Protein AF-A0A812JQS7-F1 (afdb_monomer_lite)

Sequence (120 aa):
MAAPQVQVMGKGGGEVVQGKDDSSAFSGCWYCCGGLHCECNRPNGDDAFINFMCQLPVPFPICRCFSKDAQPGKWRSCTDGKGNYEVWQFLDANTIEAQGKNECCGDSCKYKLHRCCGKK

Secondary structure (DSSP, 8-state):
-PPPP-----SS------S--SGGGG-EEEEETTSSEEEEEEE-SSSEEEEEEEETT-SSPEEEEEEE-SSTTEEEEPP-SSS---EEEEEETTEEEEETS-S--STTSTTEEEEGGG--

Structure (mmCIF, N/CA/C/O backbone):
data_AF-A0A812JQS7-F1
#
_entry.id   AF-A0A812JQS7-F1
#
loop_
_atom_site.group_PDB
_atom_site.id
_atom_site.type_symbol
_atom_site.label_atom_id
_atom_site.label_alt_id
_atom_site.label_comp_id
_atom_site.label_asym_id
_atom_site.label_entity_id
_atom_site.label_seq_id
_atom_site.pdbx_PDB_ins_code
_atom_site.Cartn_x
_atom_site.Cartn_y
_atom_site.Cartn_z
_atom_site.occupancy
_atom_site.B_iso_or_equiv
_atom_site.auth_seq_id
_atom_site.auth_comp_id
_atom_site.auth_asym_id
_atom_site.auth_atom_id
_atom_site.pdbx_PDB_model_num
ATOM 1 N N . MET A 1 1 ? -13.372 5.106 30.026 1.00 37.59 1 MET A N 1
ATOM 2 C CA . MET A 1 1 ? -13.772 6.278 29.218 1.00 37.59 1 MET A CA 1
ATOM 3 C C . MET A 1 1 ? -13.915 5.796 27.783 1.00 37.59 1 MET A C 1
ATOM 5 O O . MET A 1 1 ? -12.948 5.263 27.261 1.00 37.59 1 MET A O 1
ATOM 9 N N . ALA A 1 2 ? -15.120 5.835 27.212 1.00 31.45 2 ALA A N 1
ATOM 10 C CA . ALA A 1 2 ? -15.376 5.375 25.845 1.00 31.45 2 ALA A CA 1
ATOM 11 C C . ALA A 1 2 ? -15.011 6.487 24.845 1.00 31.45 2 ALA A C 1
ATOM 13 O O . ALA A 1 2 ? -15.338 7.647 25.091 1.00 31.45 2 ALA A O 1
ATOM 14 N N . ALA A 1 3 ? -14.312 6.147 23.760 1.00 31.92 3 ALA A N 1
ATOM 15 C CA . ALA A 1 3 ? -13.949 7.101 22.712 1.00 31.92 3 ALA A CA 1
ATOM 16 C C . ALA A 1 3 ? -15.193 7.519 21.896 1.00 31.92 3 ALA A C 1
ATOM 18 O O . ALA A 1 3 ? -16.068 6.680 21.661 1.00 31.92 3 ALA A O 1
ATOM 19 N N . PRO A 1 4 ? -15.300 8.790 21.467 1.00 34.88 4 PRO A N 1
ATO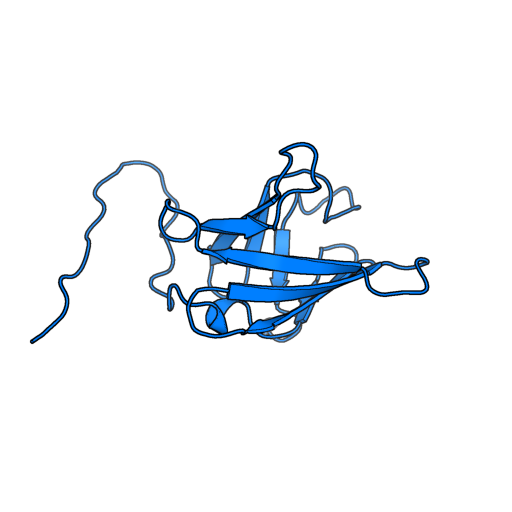M 20 C CA . PRO A 1 4 ? -16.447 9.267 20.702 1.00 34.88 4 PRO A CA 1
ATOM 21 C C . PRO A 1 4 ? -16.482 8.650 19.297 1.00 34.88 4 PRO A C 1
ATOM 23 O O . PRO A 1 4 ? -15.474 8.605 18.594 1.00 34.88 4 PRO A O 1
ATOM 26 N N . GLN A 1 5 ? -17.665 8.190 18.883 1.00 32.41 5 GLN A N 1
ATOM 27 C CA . GLN A 1 5 ? -17.933 7.756 17.514 1.00 32.41 5 GLN A CA 1
ATOM 28 C C . GLN A 1 5 ? -18.096 8.984 16.614 1.00 32.41 5 GLN A C 1
ATOM 30 O O . GLN A 1 5 ? -18.947 9.837 16.864 1.00 32.41 5 GLN A O 1
ATOM 35 N N . VAL A 1 6 ? -17.282 9.078 15.565 1.00 42.62 6 VAL A N 1
ATOM 36 C CA . VAL A 1 6 ? -17.376 10.148 14.567 1.00 42.62 6 VAL A CA 1
ATOM 37 C C . VAL A 1 6 ? -18.385 9.728 13.496 1.00 42.62 6 VAL A C 1
ATOM 39 O O . VAL A 1 6 ? -18.094 8.875 12.662 1.00 42.62 6 VAL A O 1
ATOM 42 N N . GLN A 1 7 ? -19.582 10.320 13.517 1.00 32.56 7 GLN A N 1
ATOM 43 C CA . GLN A 1 7 ? -20.516 10.284 12.389 1.00 32.56 7 GLN A CA 1
ATOM 44 C C . GLN A 1 7 ? -20.147 11.397 11.404 1.00 32.56 7 GLN A C 1
ATOM 46 O O . GLN A 1 7 ? -20.307 12.579 11.705 1.00 32.56 7 GLN A O 1
ATOM 51 N N . VAL A 1 8 ? -19.677 11.027 10.214 1.00 45.25 8 VAL A N 1
ATOM 52 C CA . VAL A 1 8 ? -19.492 11.972 9.107 1.00 45.25 8 VAL A CA 1
ATOM 53 C C . VAL A 1 8 ? -20.795 12.026 8.304 1.00 45.25 8 VAL A C 1
ATOM 55 O O . VAL A 1 8 ? -21.104 11.116 7.541 1.00 45.25 8 VAL A O 1
ATOM 58 N N . MET A 1 9 ? -21.584 13.091 8.482 1.00 36.03 9 MET A N 1
ATOM 59 C CA . MET A 1 9 ? -22.672 13.441 7.562 1.00 36.03 9 MET A CA 1
ATOM 60 C C . MET A 1 9 ? -22.088 14.198 6.363 1.00 36.03 9 MET A C 1
ATOM 62 O O . MET A 1 9 ? -21.714 15.362 6.479 1.00 36.03 9 MET A O 1
ATOM 66 N N . GLY A 1 10 ? -22.040 13.549 5.199 1.00 32.41 10 GLY A N 1
ATOM 67 C CA . GLY A 1 10 ? -21.647 14.171 3.935 1.00 32.41 10 GLY A CA 1
ATOM 68 C C . GLY A 1 10 ? -22.103 13.338 2.738 1.00 32.41 10 GLY A C 1
ATOM 69 O O . GLY A 1 10 ? -21.657 12.215 2.549 1.00 32.41 10 GLY A O 1
ATOM 70 N N . LYS A 1 11 ? -23.030 13.890 1.949 1.00 36.66 11 LYS A N 1
ATOM 71 C CA . LYS A 1 11 ? -23.600 13.329 0.712 1.00 36.66 11 LYS A CA 1
ATOM 72 C C . LYS A 1 11 ? -22.507 12.967 -0.308 1.00 36.66 11 LYS A C 1
ATOM 74 O O . LYS A 1 11 ? -21.884 13.862 -0.869 1.00 36.66 11 LYS A O 1
ATOM 79 N N . GLY A 1 12 ? -22.361 11.681 -0.615 1.00 32.91 12 GLY A N 1
ATOM 80 C CA . GLY A 1 12 ? -21.517 11.177 -1.703 1.00 32.91 12 GLY A CA 1
ATOM 81 C C . GLY A 1 12 ? -21.085 9.746 -1.413 1.00 32.91 12 GLY A C 1
ATOM 82 O O . GLY A 1 12 ? -20.148 9.538 -0.657 1.00 32.91 12 GLY A O 1
ATOM 83 N N . GLY A 1 13 ? -21.832 8.778 -1.950 1.00 33.12 13 GLY A N 1
ATOM 84 C CA . GLY A 1 13 ? -21.738 7.354 -1.631 1.00 33.12 13 GLY A CA 1
ATOM 85 C C . GLY A 1 13 ? -20.341 6.759 -1.794 1.00 33.12 13 GLY A C 1
ATOM 86 O O . GLY A 1 13 ? -19.930 6.399 -2.891 1.00 33.12 13 GLY A O 1
ATOM 87 N N . GLY A 1 14 ? -19.669 6.608 -0.665 1.00 34.34 14 GLY A N 1
ATOM 88 C CA . GLY A 1 14 ? -18.585 5.678 -0.414 1.00 34.34 14 GLY A CA 1
ATOM 89 C C . GLY A 1 14 ? -18.654 5.409 1.076 1.00 34.34 14 GLY A C 1
ATOM 90 O O . GLY A 1 14 ? -18.231 6.239 1.874 1.00 34.34 14 GLY A O 1
ATOM 91 N N . GLU A 1 15 ? -19.328 4.327 1.449 1.00 33.78 15 GLU A N 1
ATOM 92 C CA . GLU A 1 15 ? -19.397 3.861 2.827 1.00 33.78 15 GLU A CA 1
ATOM 93 C C . GLU A 1 15 ? -17.954 3.589 3.261 1.00 33.78 15 GLU A C 1
ATOM 95 O O . GLU A 1 15 ? -17.354 2.606 2.836 1.00 33.78 15 GLU A O 1
ATOM 100 N N . VAL A 1 16 ? -17.350 4.524 4.005 1.00 44.31 16 VAL A N 1
ATOM 101 C CA . VAL A 1 16 ? -16.029 4.323 4.605 1.00 44.31 16 VAL A CA 1
ATOM 102 C C . VAL A 1 16 ? -16.204 3.126 5.514 1.00 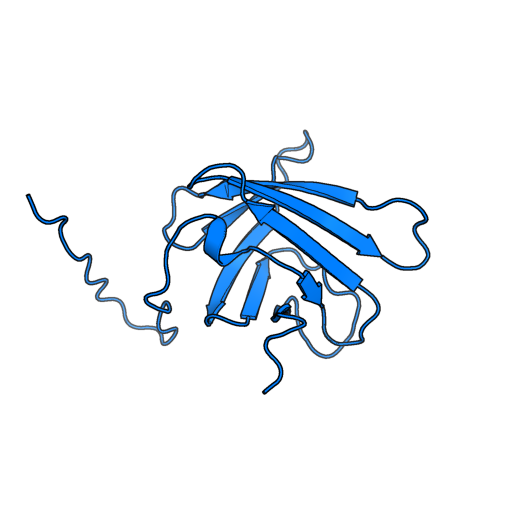44.31 16 VAL A C 1
ATOM 104 O O . VAL A 1 16 ? -16.843 3.232 6.563 1.00 44.31 16 VAL A O 1
ATOM 107 N N . VAL A 1 17 ? -15.730 1.970 5.049 1.00 44.59 17 VAL A N 1
ATOM 108 C CA . VAL A 1 17 ? -15.849 0.721 5.783 1.00 44.59 17 VAL A CA 1
ATOM 109 C C . VAL A 1 17 ? -15.331 0.986 7.181 1.00 44.59 17 VAL A C 1
ATOM 111 O O . VAL A 1 17 ? -14.197 1.425 7.363 1.00 44.59 17 VAL A O 1
ATOM 114 N N . GLN A 1 18 ? -16.207 0.751 8.155 1.00 40.66 18 GLN A N 1
ATOM 115 C CA . GLN A 1 18 ? -15.979 0.859 9.590 1.00 40.66 18 GLN A CA 1
ATOM 116 C C . GLN A 1 18 ? -15.018 -0.261 10.043 1.00 40.66 18 GLN A C 1
ATOM 118 O O . GLN A 1 18 ? -15.314 -1.072 10.914 1.00 40.66 18 GLN A O 1
ATOM 123 N N . GLY A 1 19 ? -13.885 -0.370 9.356 1.00 49.16 19 GLY A N 1
ATOM 124 C CA . GLY A 1 19 ? -12.759 -1.228 9.648 1.00 49.16 19 GLY A CA 1
ATOM 125 C C . GLY A 1 19 ? -11.699 -0.404 10.357 1.00 49.16 19 GLY A C 1
ATOM 126 O O . GLY A 1 19 ? -11.631 0.812 10.205 1.00 49.16 19 GLY A O 1
ATOM 127 N N . LYS A 1 20 ? -10.905 -1.080 11.179 1.00 57.75 20 LYS A N 1
ATOM 128 C CA . LYS A 1 20 ? -9.803 -0.500 11.944 1.00 57.75 20 LYS A CA 1
ATOM 129 C C . LYS A 1 20 ? -8.990 0.481 11.088 1.00 57.75 20 LYS A C 1
ATOM 131 O O . LYS A 1 20 ? -8.374 0.072 10.112 1.00 57.75 20 LYS A O 1
ATOM 136 N N . ASP A 1 21 ? -8.991 1.759 11.454 1.00 70.00 21 ASP A N 1
ATOM 137 C CA . ASP A 1 21 ? -8.173 2.795 10.808 1.00 70.00 21 ASP A CA 1
ATOM 138 C C . ASP A 1 21 ? -6.753 2.777 11.396 1.00 70.00 21 ASP A C 1
ATOM 140 O O . ASP A 1 21 ? -6.256 3.776 11.918 1.00 70.00 21 ASP A O 1
ATOM 144 N N . ASP A 1 22 ? -6.144 1.594 11.395 1.00 81.00 22 ASP A N 1
ATOM 145 C CA . ASP A 1 22 ? -4.780 1.343 11.842 1.00 81.00 22 ASP A CA 1
ATOM 146 C C . ASP A 1 22 ? -4.029 0.537 10.773 1.00 81.00 22 ASP A C 1
ATOM 148 O O . ASP A 1 22 ? -4.615 -0.063 9.864 1.00 81.00 22 ASP A O 1
ATOM 152 N N . SER A 1 23 ? -2.704 0.527 10.862 1.00 81.38 23 SER A N 1
ATOM 153 C CA . SER A 1 23 ? -1.842 -0.058 9.835 1.00 81.38 23 SER A CA 1
ATOM 154 C C . SER A 1 23 ? -2.048 -1.571 9.657 1.00 81.38 23 SER A C 1
ATOM 156 O O . SER A 1 23 ? -1.723 -2.128 8.602 1.00 81.38 23 SER A O 1
ATOM 158 N N . SER A 1 24 ? -2.637 -2.258 10.647 1.00 85.00 24 SER A N 1
ATOM 159 C CA . SER A 1 24 ? -2.945 -3.687 10.558 1.00 85.00 24 SER A CA 1
ATOM 160 C C . SER A 1 24 ? -3.999 -3.977 9.492 1.00 85.00 24 SER A C 1
ATOM 162 O O . SER A 1 24 ? -3.982 -5.059 8.893 1.00 85.00 24 SER A O 1
ATOM 164 N N . ALA A 1 25 ? -4.846 -2.999 9.160 1.00 80.19 25 ALA A N 1
ATOM 165 C CA . ALA A 1 25 ? -5.794 -3.107 8.061 1.00 80.19 25 ALA A CA 1
ATOM 166 C C . ALA A 1 25 ? -5.103 -3.255 6.698 1.00 80.19 25 ALA A C 1
ATOM 168 O O . ALA A 1 25 ? -5.666 -3.883 5.805 1.00 80.19 25 ALA A O 1
ATOM 169 N N . PHE A 1 26 ? -3.869 -2.768 6.537 1.00 82.50 26 PHE A N 1
ATOM 170 C CA . PHE A 1 26 ? -3.089 -2.937 5.307 1.00 82.50 26 PHE A CA 1
ATOM 171 C C . PHE A 1 26 ? -2.308 -4.244 5.279 1.00 82.50 26 PHE A C 1
ATOM 173 O O . PHE A 1 26 ? -1.791 -4.608 4.230 1.00 82.50 26 PHE A O 1
ATOM 180 N N . SER A 1 27 ? -2.217 -4.969 6.396 1.00 86.94 27 SER A N 1
ATOM 181 C CA . SER A 1 27 ? -1.351 -6.142 6.504 1.00 86.94 27 SER A CA 1
ATOM 182 C C . SER A 1 27 ? -1.665 -7.239 5.483 1.00 86.94 27 SER A C 1
ATOM 184 O O . SER A 1 27 ? -2.827 -7.553 5.188 1.00 86.94 27 SER A O 1
ATOM 186 N N . GLY A 1 28 ? -0.594 -7.861 4.991 1.00 87.62 28 GLY A N 1
ATOM 187 C CA . GLY A 1 28 ? -0.645 -9.008 4.092 1.00 87.62 28 GLY A CA 1
ATOM 188 C C . GLY A 1 28 ? -0.326 -8.658 2.643 1.00 87.62 28 GLY A C 1
ATOM 189 O O . GLY A 1 28 ? 0.230 -7.602 2.345 1.00 87.62 28 GLY A O 1
ATOM 190 N N . CYS A 1 29 ? -0.643 -9.594 1.751 1.00 87.06 29 CYS A N 1
ATOM 191 C CA . CYS A 1 29 ? -0.355 -9.473 0.328 1.00 87.06 29 CYS A CA 1
ATOM 192 C C . CYS A 1 29 ? -1.557 -8.906 -0.431 1.00 87.06 29 CYS A C 1
ATOM 194 O O . CYS A 1 29 ? -2.695 -9.358 -0.245 1.00 87.06 29 CYS A O 1
ATOM 196 N N . TRP A 1 30 ? -1.274 -7.976 -1.332 1.00 87.44 30 TRP A N 1
ATOM 197 C CA . TRP A 1 30 ? -2.221 -7.340 -2.232 1.00 87.44 30 TRP A CA 1
ATOM 198 C C . TRP A 1 30 ? -1.736 -7.476 -3.673 1.00 87.44 30 TRP A C 1
ATOM 200 O O . TRP A 1 30 ? -0.542 -7.628 -3.913 1.00 87.44 30 TRP A O 1
ATOM 210 N N . TYR A 1 31 ? -2.649 -7.451 -4.636 1.00 83.44 31 TYR A N 1
ATOM 211 C CA . TYR A 1 31 ? -2.330 -7.575 -6.055 1.00 83.44 31 TYR A CA 1
ATOM 212 C C . TYR A 1 31 ? -3.124 -6.567 -6.889 1.00 83.44 31 TYR A C 1
ATOM 214 O O . TYR A 1 31 ? -4.293 -6.298 -6.603 1.00 83.44 31 TYR A O 1
ATOM 222 N N . CYS A 1 32 ? -2.512 -6.049 -7.954 1.00 78.50 32 CYS A N 1
ATOM 223 C CA . CYS A 1 32 ? -3.229 -5.320 -9.005 1.00 78.50 32 CYS A CA 1
ATOM 224 C C . CYS A 1 32 ? -3.900 -6.311 -9.969 1.00 78.50 32 CYS A C 1
ATOM 226 O O . CYS A 1 32 ? -3.336 -7.366 -10.287 1.00 78.50 32 CYS A O 1
ATOM 228 N N . CYS A 1 33 ? -5.078 -5.978 -10.509 1.00 66.25 33 CYS A N 1
ATOM 229 C CA . CYS A 1 33 ? -5.653 -6.789 -11.588 1.00 66.25 33 CYS A CA 1
ATOM 230 C C . CYS A 1 33 ? -4.684 -6.900 -12.774 1.00 66.25 33 CYS A C 1
ATOM 232 O O . CYS A 1 33 ? -3.991 -5.945 -13.112 1.00 66.25 33 CYS A O 1
ATOM 234 N N . GLY A 1 34 ? -4.656 -8.070 -13.413 1.00 61.56 34 GLY A N 1
ATOM 235 C CA . GLY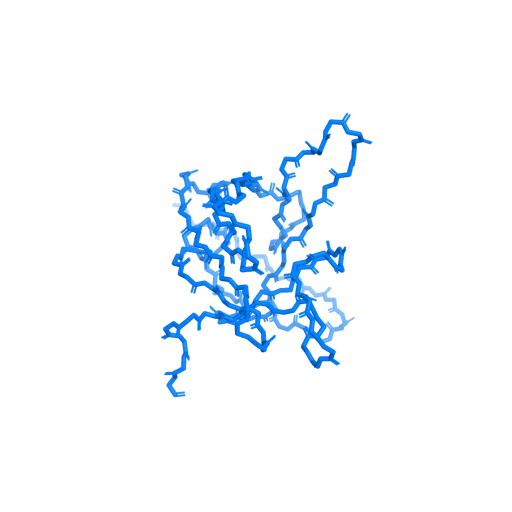 A 1 34 ? -3.658 -8.403 -14.435 1.00 61.56 34 GLY A CA 1
ATOM 236 C C . GLY A 1 34 ? -2.450 -9.167 -13.883 1.00 61.56 34 GLY A C 1
ATOM 237 O O . GLY A 1 34 ? -1.711 -9.751 -14.664 1.00 61.56 34 GLY A O 1
ATOM 238 N N . GLY A 1 35 ? -2.290 -9.252 -12.554 1.00 59.81 35 GLY A N 1
ATOM 239 C CA . GLY A 1 35 ? -1.448 -10.258 -11.890 1.00 59.81 35 GLY A CA 1
ATOM 240 C C . GLY A 1 35 ? 0.067 -10.066 -12.004 1.00 59.81 35 GLY A C 1
ATOM 241 O O . GLY A 1 35 ? 0.808 -10.942 -11.570 1.00 59.81 35 GLY A O 1
ATOM 242 N N . LEU A 1 36 ? 0.537 -8.951 -12.569 1.00 65.31 36 LEU A N 1
ATOM 243 C CA . LEU A 1 36 ? 1.971 -8.685 -12.738 1.00 65.31 36 LEU A CA 1
ATOM 244 C C . LEU A 1 36 ? 2.621 -8.011 -11.523 1.00 65.31 36 LEU A C 1
ATOM 246 O O . LEU A 1 36 ? 3.843 -8.075 -11.389 1.00 65.31 36 LEU A O 1
ATOM 250 N N . HIS A 1 37 ? 1.824 -7.381 -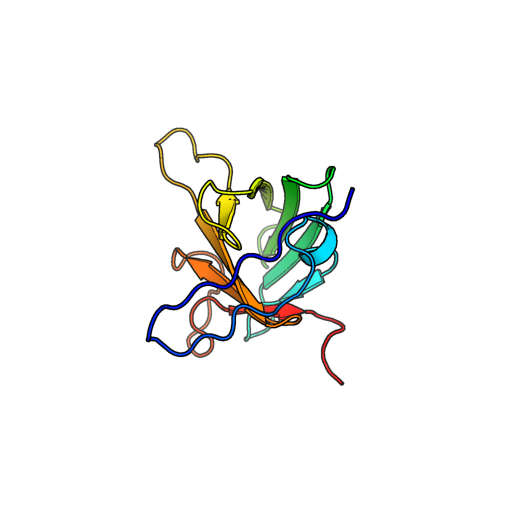10.653 1.00 76.12 37 HIS A N 1
ATOM 251 C CA . HIS A 1 37 ? 2.299 -6.632 -9.488 1.00 76.12 37 HIS A CA 1
ATOM 252 C C . HIS A 1 37 ? 1.673 -7.161 -8.197 1.00 76.12 37 HIS A C 1
ATOM 254 O O . HIS A 1 37 ? 0.449 -7.318 -8.110 1.00 76.12 37 HIS A O 1
ATOM 260 N N . CYS A 1 38 ? 2.524 -7.383 -7.196 1.00 80.56 38 CYS A N 1
ATOM 261 C CA . CYS A 1 38 ? 2.128 -7.776 -5.850 1.00 80.56 38 CYS A CA 1
ATOM 262 C C . CYS A 1 38 ? 2.752 -6.829 -4.823 1.00 80.56 38 CYS A C 1
ATOM 264 O O . CYS A 1 38 ? 3.930 -6.502 -4.910 1.00 80.56 38 CYS A O 1
ATOM 266 N N . GLU A 1 39 ? 1.974 -6.452 -3.821 1.00 86.12 39 GLU A N 1
ATOM 267 C CA . GLU A 1 39 ? 2.343 -5.541 -2.744 1.00 86.12 39 GLU A CA 1
ATOM 268 C C . GLU A 1 39 ? 2.274 -6.317 -1.422 1.00 86.12 39 GLU A C 1
ATOM 270 O O . GLU A 1 39 ? 1.208 -6.784 -1.015 1.00 86.12 39 GLU A O 1
ATOM 275 N N . CYS A 1 40 ? 3.397 -6.484 -0.735 1.00 87.44 40 CYS A N 1
ATOM 276 C CA . CYS A 1 40 ? 3.438 -7.097 0.589 1.00 87.44 40 CYS A CA 1
ATOM 277 C C . CYS A 1 40 ? 3.551 -6.004 1.650 1.00 87.44 40 CYS A C 1
ATOM 279 O O . CYS A 1 40 ? 4.569 -5.324 1.742 1.00 87.44 40 CYS A O 1
ATOM 281 N N . ASN A 1 41 ? 2.526 -5.862 2.485 1.00 89.69 41 ASN A N 1
ATOM 282 C CA . ASN A 1 41 ? 2.461 -4.828 3.511 1.00 89.69 41 ASN A CA 1
ATOM 283 C C . ASN A 1 41 ? 2.711 -5.414 4.899 1.00 89.69 41 ASN A C 1
ATOM 285 O O . ASN A 1 41 ? 2.016 -6.335 5.347 1.00 89.69 41 ASN A O 1
ATOM 289 N N . ARG A 1 42 ? 3.681 -4.835 5.606 1.00 90.25 42 ARG A N 1
ATOM 290 C CA . ARG A 1 42 ? 4.013 -5.154 6.991 1.00 90.25 42 ARG A CA 1
ATOM 291 C C . ARG A 1 42 ? 3.710 -3.950 7.894 1.00 90.25 42 ARG A C 1
ATOM 293 O O . ARG A 1 42 ? 4.378 -2.926 7.755 1.00 90.25 42 ARG A O 1
ATOM 300 N N . PRO A 1 43 ? 2.757 -4.074 8.831 1.00 90.00 43 PRO A N 1
ATOM 301 C CA . PRO A 1 43 ? 2.493 -3.068 9.859 1.00 90.00 43 PRO A CA 1
ATOM 302 C C . PRO A 1 43 ? 3.750 -2.669 10.634 1.00 90.00 43 PRO A C 1
ATOM 304 O O . PRO A 1 43 ? 4.599 -3.519 10.924 1.00 90.00 43 PRO A O 1
ATOM 307 N N . ASN A 1 44 ? 3.838 -1.397 11.009 1.00 87.38 44 ASN A N 1
ATOM 308 C CA . ASN A 1 44 ? 4.871 -0.846 11.877 1.00 87.38 44 ASN A CA 1
ATOM 309 C C . ASN A 1 44 ? 4.237 0.116 12.898 1.00 87.38 44 ASN A C 1
ATOM 311 O O . ASN A 1 44 ? 4.199 1.328 12.690 1.00 87.38 44 ASN A O 1
ATOM 315 N N . GLY A 1 45 ? 3.720 -0.442 13.995 1.00 87.06 45 GLY A N 1
ATOM 316 C CA . GLY A 1 45 ? 2.862 0.297 14.930 1.00 87.06 45 GLY A CA 1
ATOM 317 C C . GLY A 1 45 ? 1.480 0.573 14.336 1.00 87.06 45 GLY A C 1
ATOM 318 O O . GLY A 1 45 ? 1.113 -0.036 13.335 1.00 87.06 45 GLY A O 1
ATOM 319 N N . ASP A 1 46 ? 0.715 1.484 14.930 1.00 87.19 46 ASP A N 1
ATOM 320 C CA . ASP A 1 46 ? -0.672 1.732 14.508 1.00 87.19 46 ASP A CA 1
ATOM 321 C C . ASP A 1 46 ? -0.772 2.702 13.324 1.00 87.19 46 ASP A C 1
ATOM 323 O O . ASP A 1 46 ? -1.686 2.580 12.516 1.00 87.19 46 ASP A O 1
ATOM 327 N N . ASP A 1 47 ? 0.198 3.605 13.167 1.00 89.81 47 ASP A N 1
ATOM 328 C CA . ASP A 1 47 ? 0.110 4.741 12.239 1.00 89.81 47 ASP A CA 1
ATOM 329 C C . ASP A 1 47 ? 1.050 4.640 11.027 1.00 89.81 47 ASP A C 1
ATOM 331 O O . ASP A 1 47 ? 1.155 5.588 10.246 1.00 89.81 47 ASP A O 1
ATOM 335 N N . ALA A 1 48 ? 1.750 3.516 10.844 1.00 89.62 48 ALA A N 1
ATOM 336 C CA . ALA A 1 48 ? 2.636 3.314 9.699 1.00 89.62 48 ALA A CA 1
ATOM 337 C C . ALA A 1 48 ? 2.723 1.849 9.253 1.00 89.62 48 ALA A C 1
ATOM 339 O O . ALA A 1 48 ? 2.567 0.926 10.048 1.00 89.62 48 ALA A O 1
ATOM 340 N N . PHE A 1 49 ? 3.034 1.623 7.977 1.00 91.00 49 PHE A N 1
ATOM 341 C CA . PHE A 1 49 ? 3.390 0.306 7.449 1.00 91.00 49 PHE A CA 1
ATOM 342 C C . PHE A 1 49 ? 4.499 0.407 6.403 1.00 91.00 49 PHE A C 1
ATOM 344 O O . PHE A 1 49 ? 4.694 1.435 5.754 1.00 91.00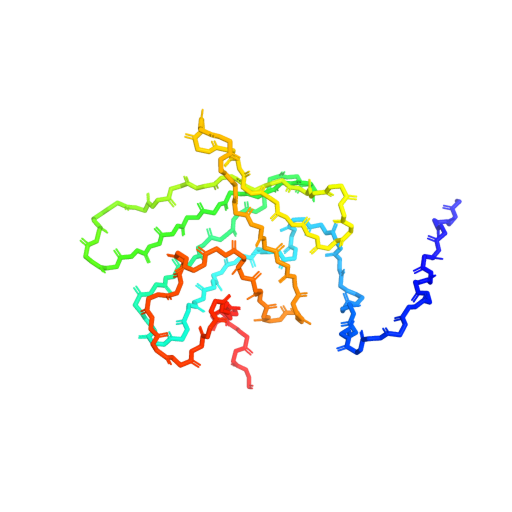 49 PHE A O 1
ATOM 351 N N . ILE A 1 50 ? 5.233 -0.689 6.246 1.00 90.31 50 ILE A N 1
ATOM 352 C CA . ILE A 1 50 ? 6.217 -0.870 5.184 1.00 90.31 50 ILE A CA 1
ATOM 353 C C . ILE A 1 50 ? 5.553 -1.669 4.073 1.00 90.31 50 ILE A C 1
ATOM 355 O O . ILE A 1 50 ? 4.950 -2.711 4.317 1.00 90.31 50 ILE A O 1
ATOM 359 N N . ASN A 1 51 ? 5.689 -1.176 2.858 1.00 88.81 51 ASN A N 1
ATOM 360 C CA . ASN A 1 51 ? 5.206 -1.772 1.637 1.00 88.81 51 ASN A CA 1
ATOM 361 C C . ASN A 1 51 ? 6.389 -2.306 0.818 1.00 88.81 51 ASN A C 1
ATOM 363 O O . ASN A 1 51 ? 7.382 -1.607 0.616 1.00 88.81 51 ASN A O 1
ATOM 367 N N . PHE A 1 52 ? 6.273 -3.543 0.352 1.00 87.12 52 PHE A N 1
ATOM 368 C CA . PHE A 1 52 ? 7.225 -4.179 -0.547 1.00 87.12 52 PHE A CA 1
ATOM 369 C C . PHE A 1 52 ? 6.525 -4.492 -1.866 1.00 87.12 52 PHE A C 1
ATOM 371 O O . PHE A 1 52 ? 5.748 -5.446 -1.941 1.00 87.12 52 PHE A O 1
ATOM 378 N N . MET A 1 53 ? 6.818 -3.704 -2.896 1.00 82.25 53 MET A N 1
ATOM 379 C CA . MET A 1 53 ? 6.273 -3.895 -4.234 1.00 82.25 53 MET A CA 1
ATOM 380 C C . MET A 1 53 ? 7.171 -4.835 -5.040 1.00 82.25 53 MET A C 1
ATOM 382 O O . MET A 1 53 ? 8.337 -4.538 -5.307 1.00 82.25 53 MET A O 1
ATOM 386 N N . CYS A 1 54 ? 6.609 -5.963 -5.455 1.00 76.31 54 CYS A N 1
ATOM 387 C CA . CYS A 1 54 ? 7.210 -6.908 -6.383 1.00 76.31 54 CYS A CA 1
ATOM 388 C C . CYS A 1 54 ? 6.633 -6.665 -7.781 1.00 76.31 54 CYS A C 1
ATOM 390 O O . CYS A 1 54 ? 5.451 -6.918 -8.021 1.00 76.31 54 CYS A O 1
ATOM 392 N N . GLN A 1 55 ? 7.480 -6.216 -8.707 1.00 73.25 55 GLN A N 1
ATOM 393 C CA . GLN A 1 55 ? 7.129 -5.978 -10.105 1.00 73.25 55 GLN A CA 1
ATOM 394 C C . GLN A 1 55 ? 8.015 -6.845 -10.996 1.00 73.25 55 GLN A C 1
ATOM 396 O O . GLN A 1 55 ? 9.227 -6.686 -10.985 1.00 73.25 55 GLN A O 1
ATOM 401 N N . LEU A 1 56 ? 7.445 -7.736 -11.808 1.00 65.44 56 LEU A N 1
ATOM 402 C CA . LEU A 1 56 ? 8.217 -8.402 -12.864 1.00 65.44 56 LEU A CA 1
ATOM 403 C C . LEU A 1 56 ? 8.469 -7.400 -14.009 1.00 65.44 56 LEU A C 1
ATOM 405 O O . LEU A 1 56 ? 7.519 -6.734 -14.418 1.00 65.44 56 LEU A O 1
ATOM 409 N N . PRO A 1 57 ? 9.695 -7.266 -14.560 1.00 66.94 57 PRO A N 1
ATOM 410 C CA . PRO A 1 57 ? 10.916 -8.055 -14.340 1.00 66.94 57 PRO A CA 1
ATOM 411 C C . PRO A 1 57 ? 11.924 -7.431 -13.346 1.00 66.94 57 PRO A C 1
ATOM 413 O O . PRO A 1 57 ? 13.107 -7.763 -13.393 1.00 66.94 57 PRO A O 1
ATOM 416 N N . VAL A 1 58 ? 11.511 -6.497 -12.486 1.00 71.56 58 VAL A N 1
ATOM 417 C CA . VAL A 1 58 ? 12.404 -5.829 -11.528 1.00 71.56 58 VAL A CA 1
ATOM 418 C C . VAL A 1 58 ? 12.925 -6.860 -10.509 1.00 71.56 58 VAL A C 1
ATOM 420 O O . VAL A 1 58 ? 12.134 -7.456 -9.778 1.00 71.56 58 VAL A O 1
ATOM 423 N N . PRO A 1 59 ? 14.249 -7.097 -10.435 1.00 67.06 59 PRO A N 1
ATOM 424 C CA . PRO A 1 59 ? 14.817 -8.189 -9.638 1.00 67.06 59 PRO A CA 1
ATOM 425 C C . PRO A 1 59 ? 14.823 -7.919 -8.127 1.00 67.06 59 PRO A C 1
ATOM 427 O O . PRO A 1 59 ? 15.092 -8.830 -7.347 1.00 67.06 59 PRO A O 1
ATOM 430 N N . PHE A 1 60 ? 14.539 -6.684 -7.708 1.00 71.44 60 PHE A N 1
ATOM 431 C CA . PHE A 1 60 ? 14.506 -6.284 -6.305 1.00 71.44 60 PHE A CA 1
ATOM 432 C C . PHE A 1 60 ? 13.157 -5.655 -5.958 1.00 71.44 60 PHE A C 1
ATOM 434 O O . PHE A 1 60 ? 12.645 -4.857 -6.747 1.00 71.44 60 PHE A O 1
ATOM 441 N N . PRO A 1 61 ? 12.591 -5.974 -4.782 1.00 74.69 61 PRO A N 1
ATOM 442 C CA . PRO A 1 61 ? 11.370 -5.334 -4.334 1.00 74.69 61 PRO A CA 1
ATOM 443 C C . PRO A 1 61 ? 11.626 -3.849 -4.078 1.00 74.69 61 PRO A C 1
ATOM 445 O O . PRO A 1 61 ? 12.644 -3.464 -3.496 1.00 74.69 61 PRO A O 1
ATOM 448 N N . ILE A 1 62 ? 10.683 -3.015 -4.494 1.00 80.38 62 ILE A N 1
ATOM 449 C CA . ILE A 1 62 ? 10.694 -1.593 -4.169 1.00 80.38 62 ILE A CA 1
ATOM 450 C C . ILE A 1 62 ? 10.099 -1.444 -2.769 1.00 80.38 62 ILE A C 1
ATOM 452 O O . ILE A 1 62 ? 8.952 -1.814 -2.527 1.00 80.38 62 ILE A O 1
ATOM 456 N N . CYS A 1 63 ? 10.899 -0.926 -1.840 1.00 84.19 63 CYS A N 1
ATOM 457 C CA . CYS A 1 63 ? 10.472 -0.670 -0.468 1.00 84.19 63 CYS A CA 1
ATOM 458 C C . CYS A 1 63 ? 9.907 0.745 -0.351 1.00 84.19 63 CYS A C 1
ATOM 460 O O . CYS A 1 63 ? 10.589 1.718 -0.676 1.00 84.19 63 CYS A O 1
ATOM 462 N N . ARG A 1 64 ? 8.691 0.866 0.178 1.00 84.88 64 ARG A N 1
ATOM 463 C CA . ARG A 1 64 ? 8.037 2.141 0.482 1.00 84.88 64 ARG A CA 1
ATOM 464 C C . ARG A 1 64 ? 7.545 2.140 1.918 1.00 84.88 64 ARG A C 1
ATOM 466 O O . ARG A 1 64 ? 7.183 1.103 2.460 1.00 84.88 64 ARG A O 1
ATOM 473 N N . CYS A 1 65 ? 7.516 3.310 2.534 1.00 87.50 65 CYS A N 1
ATOM 474 C CA . CYS A 1 65 ? 6.931 3.491 3.856 1.00 87.50 65 CYS A CA 1
ATOM 475 C C . CYS A 1 65 ? 5.692 4.357 3.709 1.00 87.50 65 CYS A C 1
ATOM 477 O O . CYS A 1 65 ? 5.756 5.397 3.054 1.00 87.50 65 CYS A O 1
ATOM 479 N N . PHE A 1 66 ? 4.601 3.937 4.335 1.00 90.31 66 PHE A N 1
ATOM 480 C CA . PHE A 1 66 ? 3.364 4.693 4.409 1.00 90.31 66 PHE A CA 1
ATOM 481 C C . PHE A 1 66 ? 3.089 5.080 5.854 1.00 90.31 66 PHE A C 1
ATOM 483 O O . PHE A 1 66 ? 3.321 4.292 6.771 1.00 90.31 66 PHE A O 1
ATOM 490 N N . SER A 1 67 ? 2.578 6.288 6.047 1.00 90.38 67 SER A N 1
ATOM 491 C CA . SER A 1 67 ? 2.089 6.784 7.327 1.00 90.38 67 SER A CA 1
ATOM 492 C C . SER A 1 67 ? 0.655 7.262 7.182 1.00 90.38 67 SER A C 1
ATOM 494 O O . SER A 1 67 ? 0.253 7.722 6.110 1.00 90.38 67 SER A O 1
ATOM 496 N N . LYS A 1 68 ? -0.099 7.205 8.271 1.00 88.12 68 LYS A N 1
ATOM 497 C CA . LYS A 1 68 ? -1.441 7.768 8.345 1.00 88.12 68 LYS A CA 1
ATOM 498 C C . LYS A 1 68 ? -1.430 9.238 7.915 1.00 88.12 68 LYS A C 1
ATOM 500 O O . LYS A 1 68 ? -0.536 9.999 8.294 1.00 88.12 68 LYS A O 1
ATOM 505 N N . ASP A 1 69 ? -2.375 9.620 7.065 1.00 84.19 69 ASP A N 1
ATOM 506 C CA . ASP A 1 69 ? -2.541 11.006 6.641 1.00 84.19 69 ASP A CA 1
ATOM 507 C C . ASP A 1 69 ? -3.405 11.783 7.650 1.00 84.19 69 ASP A C 1
ATOM 509 O O . ASP A 1 69 ? -4.088 11.208 8.497 1.00 84.19 69 ASP A O 1
ATOM 513 N N . ALA A 1 70 ? -3.393 13.114 7.559 1.00 79.12 70 ALA A N 1
ATOM 514 C CA . ALA A 1 70 ? -4.252 13.965 8.385 1.00 79.12 70 ALA A CA 1
ATOM 515 C C . ALA A 1 70 ? -5.748 13.758 8.079 1.00 79.12 70 ALA A C 1
ATOM 517 O O . ALA A 1 70 ? -6.603 14.036 8.920 1.00 79.12 70 ALA A O 1
ATOM 518 N N . GLN A 1 71 ? -6.069 13.287 6.870 1.00 79.56 71 GLN A N 1
ATOM 519 C CA . GLN A 1 71 ? -7.422 12.903 6.484 1.00 79.56 71 GLN A CA 1
ATOM 520 C C . GLN A 1 71 ? -7.700 11.453 6.920 1.00 79.56 71 GLN A C 1
ATOM 522 O O . GLN A 1 71 ? -6.951 10.558 6.524 1.00 79.56 71 GLN A O 1
ATOM 527 N N . PRO A 1 72 ? -8.780 11.196 7.683 1.00 78.00 72 PRO A N 1
ATOM 528 C CA . PRO A 1 72 ? -9.138 9.845 8.111 1.00 78.00 72 PRO A CA 1
ATOM 529 C C . PRO A 1 72 ? -9.251 8.862 6.939 1.00 78.00 72 PRO A C 1
ATOM 531 O O . PRO A 1 72 ? -9.807 9.206 5.893 1.00 78.00 72 PRO A O 1
ATOM 534 N N . GLY A 1 73 ? -8.736 7.642 7.117 1.00 77.06 73 GLY A N 1
ATOM 535 C CA . GLY A 1 73 ? -8.791 6.581 6.105 1.00 77.06 73 GLY A CA 1
ATOM 536 C C . GLY A 1 73 ? -7.837 6.746 4.914 1.00 77.06 73 GLY A C 1
ATOM 537 O O . GLY A 1 73 ? -7.873 5.921 3.998 1.00 77.06 73 GLY A O 1
ATOM 538 N N . LYS A 1 74 ? -6.978 7.776 4.914 1.00 85.25 74 LYS A N 1
ATOM 539 C CA . LYS A 1 74 ? -5.941 7.993 3.896 1.00 85.25 74 LYS A CA 1
ATOM 540 C C . LYS A 1 74 ? -4.550 7.745 4.460 1.00 85.25 74 LYS A C 1
ATOM 542 O O . LYS A 1 74 ? -4.257 8.059 5.611 1.00 85.25 74 LYS A O 1
ATOM 547 N N . TRP A 1 75 ? -3.690 7.184 3.621 1.00 88.00 75 TRP A N 1
ATOM 548 C CA . TRP A 1 75 ? -2.345 6.753 3.981 1.00 88.00 75 TRP A CA 1
ATOM 549 C C . TRP A 1 75 ? -1.371 7.254 2.937 1.00 88.00 75 TRP A C 1
ATOM 551 O O . TRP A 1 75 ? -1.554 6.998 1.756 1.00 88.00 75 TRP A O 1
ATOM 561 N N . ARG A 1 76 ? -0.343 7.981 3.357 1.00 88.56 76 ARG A N 1
ATOM 562 C CA . ARG A 1 76 ? 0.594 8.657 2.458 1.00 88.56 76 ARG A CA 1
ATOM 563 C C . ARG A 1 76 ? 1.953 7.987 2.475 1.00 88.56 76 ARG A C 1
ATOM 565 O O . ARG A 1 76 ? 2.469 7.689 3.551 1.00 88.56 76 ARG A O 1
ATOM 572 N N . SER A 1 77 ? 2.560 7.801 1.310 1.00 87.62 77 SER A N 1
ATOM 573 C CA . SER A 1 77 ? 3.950 7.369 1.238 1.00 87.62 77 SER A CA 1
ATOM 574 C C . SER A 1 77 ? 4.885 8.458 1.780 1.00 87.62 77 SER A C 1
ATOM 576 O O . SER A 1 77 ? 4.557 9.652 1.791 1.00 87.62 77 SER A O 1
ATOM 578 N N . CYS A 1 78 ? 6.096 8.076 2.184 1.00 76.44 78 CYS A N 1
ATOM 579 C CA . CYS A 1 78 ? 7.190 9.035 2.301 1.00 76.44 78 CYS A CA 1
ATOM 580 C C . CYS A 1 78 ? 7.381 9.765 0.963 1.00 76.44 78 CYS A C 1
ATOM 582 O O . CYS A 1 78 ? 7.140 9.194 -0.106 1.00 76.44 78 CYS A O 1
ATOM 584 N N . THR A 1 79 ? 7.787 11.034 1.027 1.00 65.88 79 THR A N 1
ATOM 585 C CA . THR A 1 79 ? 8.001 11.821 -0.187 1.00 65.88 79 THR A CA 1
ATOM 586 C C . THR A 1 79 ? 9.214 11.288 -0.942 1.00 65.88 79 THR A C 1
ATOM 588 O O . THR A 1 79 ? 10.198 10.861 -0.339 1.00 65.88 79 THR A O 1
ATOM 591 N N . ASP A 1 80 ? 9.185 11.365 -2.267 1.00 67.56 80 ASP A N 1
ATOM 592 C CA . ASP A 1 80 ? 10.311 11.017 -3.146 1.00 67.56 80 ASP A CA 1
ATOM 593 C C . ASP A 1 80 ? 11.494 12.013 -3.070 1.00 67.56 80 ASP A C 1
ATOM 595 O O . ASP A 1 80 ? 12.322 12.088 -3.978 1.00 67.56 80 ASP A O 1
ATOM 599 N N . GLY A 1 81 ? 11.550 12.849 -2.026 1.00 58.56 81 GLY A N 1
ATOM 600 C CA . GLY A 1 81 ? 12.483 13.971 -1.904 1.00 58.56 81 GLY A CA 1
ATOM 601 C C . GLY A 1 81 ? 12.173 15.167 -2.817 1.00 58.56 81 GLY A C 1
ATOM 602 O O . GLY A 1 81 ? 12.755 16.230 -2.623 1.00 58.56 81 GLY A O 1
ATOM 603 N N . LYS A 1 82 ? 11.234 15.044 -3.768 1.00 67.06 82 LYS A N 1
ATOM 604 C CA . LYS A 1 82 ? 10.759 16.123 -4.659 1.00 67.06 82 LYS A CA 1
ATOM 605 C C . LYS A 1 82 ? 9.378 16.650 -4.266 1.00 67.06 82 LYS A C 1
ATOM 607 O O . LYS A 1 82 ? 8.823 17.506 -4.949 1.00 67.06 82 LYS A O 1
ATOM 612 N N . GLY A 1 83 ? 8.834 16.149 -3.159 1.00 67.25 83 GLY A N 1
ATOM 613 C CA . GLY A 1 83 ? 7.516 16.518 -2.652 1.00 67.25 83 GLY A CA 1
ATOM 614 C C . GLY A 1 83 ? 6.371 15.707 -3.257 1.00 67.25 83 GLY A C 1
ATOM 615 O O . GLY A 1 83 ? 5.227 15.945 -2.876 1.00 67.25 83 GLY A O 1
ATOM 616 N N . ASN A 1 84 ? 6.651 14.735 -4.134 1.00 72.00 84 ASN A N 1
ATOM 617 C CA . ASN A 1 84 ? 5.620 13.813 -4.593 1.00 72.00 84 ASN A CA 1
ATOM 618 C C . ASN A 1 84 ? 5.426 12.724 -3.541 1.00 72.00 84 ASN A C 1
ATOM 620 O O . ASN A 1 84 ? 6.392 12.193 -2.989 1.00 72.00 84 ASN A O 1
ATOM 624 N N . TYR A 1 85 ? 4.171 12.398 -3.275 1.00 77.25 85 TYR A N 1
ATOM 625 C CA . TYR A 1 85 ? 3.770 11.303 -2.409 1.00 77.25 85 TYR A CA 1
ATOM 626 C C . TYR A 1 85 ? 2.586 10.587 -3.042 1.00 77.25 85 TYR A C 1
ATOM 628 O O . TYR A 1 85 ? 1.812 11.166 -3.807 1.00 77.25 85 TYR A O 1
ATOM 636 N N . GLU A 1 86 ? 2.466 9.317 -2.712 1.00 81.31 86 GLU A N 1
ATOM 637 C CA . GLU A 1 86 ? 1.336 8.487 -3.072 1.00 81.31 86 GLU A CA 1
ATOM 638 C C . GLU A 1 86 ? 0.338 8.460 -1.922 1.00 81.31 86 GLU A C 1
ATOM 640 O O . GLU A 1 86 ? 0.741 8.519 -0.761 1.00 81.31 86 GLU A O 1
ATOM 645 N N . VAL A 1 87 ? -0.955 8.385 -2.236 1.00 86.19 87 VAL A N 1
ATOM 646 C CA . VAL A 1 87 ? -2.008 8.239 -1.227 1.00 86.19 87 VAL A CA 1
ATOM 647 C C . VAL A 1 87 ? -2.778 6.966 -1.492 1.00 86.19 87 VAL A C 1
ATOM 649 O O . VAL A 1 87 ? -3.280 6.760 -2.588 1.00 86.19 87 VAL A O 1
ATOM 652 N N . TRP A 1 88 ? -2.915 6.131 -0.480 1.00 87.25 88 TRP A N 1
ATOM 653 C CA . TRP A 1 88 ? -3.763 4.957 -0.499 1.00 87.25 88 TRP A CA 1
ATOM 654 C C . TRP A 1 88 ? -5.000 5.197 0.357 1.00 87.25 88 TRP A C 1
ATOM 656 O O . TRP A 1 88 ? -4.914 5.765 1.448 1.00 87.25 88 TRP A O 1
ATOM 666 N N . GLN A 1 89 ? -6.149 4.748 -0.136 1.00 85.81 89 GLN A N 1
ATOM 667 C CA . GLN A 1 89 ? -7.414 4.803 0.590 1.00 85.81 89 GLN A CA 1
ATOM 668 C C . GLN A 1 89 ? -8.144 3.466 0.504 1.00 85.81 89 GLN A C 1
ATOM 670 O O . GLN A 1 89 ? -8.174 2.837 -0.555 1.00 85.81 89 GLN A O 1
ATOM 675 N N . PHE A 1 90 ? -8.752 3.023 1.604 1.00 82.62 90 PHE A N 1
ATOM 676 C CA . PHE A 1 90 ? -9.650 1.871 1.547 1.00 82.62 90 PHE A CA 1
ATOM 677 C C . PHE A 1 90 ? -10.932 2.242 0.810 1.00 82.62 90 PHE A C 1
ATOM 679 O O . PHE A 1 90 ? -11.584 3.231 1.142 1.00 82.62 90 PHE A O 1
ATOM 686 N N . LEU A 1 91 ? -11.313 1.411 -0.157 1.00 80.31 91 LEU A N 1
ATOM 687 C CA . LEU A 1 91 ? -12.678 1.392 -0.679 1.00 80.31 91 LEU A CA 1
ATOM 688 C C . LEU A 1 91 ? -13.529 0.404 0.117 1.00 80.31 91 LEU A C 1
ATOM 690 O O . LEU A 1 91 ? -14.677 0.688 0.439 1.00 80.31 91 LEU A O 1
ATOM 694 N N . ASP A 1 92 ? -12.941 -0.746 0.450 1.00 82.38 92 ASP A N 1
ATOM 695 C CA . ASP A 1 92 ? -13.533 -1.759 1.313 1.00 82.38 92 ASP A CA 1
ATOM 696 C C . ASP A 1 92 ? -12.447 -2.604 2.008 1.00 82.38 92 ASP A C 1
ATOM 698 O O . ASP A 1 92 ? -11.253 -2.393 1.801 1.00 82.38 92 ASP A O 1
ATOM 702 N N . ALA A 1 93 ? -12.839 -3.579 2.838 1.00 81.12 93 ALA A N 1
ATOM 703 C CA . ALA A 1 93 ? -11.904 -4.421 3.601 1.00 81.12 93 ALA A CA 1
ATOM 704 C C . ALA A 1 93 ? -10.905 -5.227 2.736 1.00 81.12 93 ALA A C 1
ATOM 706 O O . ALA A 1 93 ? -9.869 -5.683 3.235 1.00 81.12 93 ALA A O 1
ATOM 707 N N . ASN A 1 94 ? -11.220 -5.425 1.455 1.00 84.56 94 ASN A N 1
ATOM 708 C CA . ASN A 1 94 ? -10.449 -6.198 0.490 1.00 84.56 94 ASN A CA 1
ATOM 709 C C . ASN A 1 94 ? -9.920 -5.361 -0.682 1.00 84.56 94 ASN A C 1
ATOM 711 O O . ASN A 1 94 ? -9.209 -5.928 -1.517 1.00 84.56 94 ASN A O 1
ATOM 715 N N . THR A 1 95 ? -10.222 -4.061 -0.742 1.00 84.94 95 THR A N 1
ATOM 716 C CA . THR A 1 95 ? -9.868 -3.191 -1.869 1.00 84.94 95 THR A CA 1
ATOM 717 C C . THR A 1 95 ? -9.273 -1.868 -1.393 1.00 84.94 95 THR A C 1
ATOM 719 O O . THR A 1 95 ? -9.920 -1.097 -0.681 1.00 84.94 95 THR A O 1
ATOM 722 N N . ILE A 1 96 ? -8.061 -1.575 -1.858 1.00 85.75 96 ILE A N 1
ATOM 723 C CA . ILE A 1 96 ? -7.389 -0.280 -1.702 1.00 85.75 96 ILE A CA 1
ATOM 724 C C . ILE A 1 96 ? -7.375 0.416 -3.060 1.00 85.75 96 ILE A C 1
ATOM 726 O O . ILE A 1 96 ? -7.174 -0.226 -4.090 1.00 85.75 96 ILE A O 1
ATOM 730 N N . GLU A 1 97 ? -7.568 1.727 -3.068 1.00 84.19 97 GLU A N 1
ATOM 731 C CA . GLU A 1 97 ? -7.328 2.577 -4.226 1.00 84.19 97 GLU A CA 1
ATOM 732 C C . GLU A 1 97 ? -6.066 3.418 -4.007 1.00 84.19 97 GLU A C 1
ATOM 734 O O . GLU A 1 97 ? -5.964 4.159 -3.027 1.00 84.19 97 GLU A O 1
ATOM 739 N N . ALA A 1 98 ? -5.112 3.289 -4.927 1.00 78.81 98 ALA A N 1
ATOM 740 C CA . ALA A 1 98 ? -3.865 4.037 -4.958 1.00 78.81 98 ALA A CA 1
ATOM 741 C C . ALA A 1 98 ? -4.016 5.296 -5.831 1.00 78.81 98 ALA A C 1
ATOM 743 O O . ALA A 1 98 ? -4.291 5.245 -7.032 1.00 78.81 98 ALA A O 1
ATOM 744 N N . GLN A 1 99 ? -3.837 6.469 -5.240 1.00 71.38 99 GLN A N 1
ATOM 745 C CA . GLN A 1 99 ? -3.833 7.747 -5.935 1.00 71.38 99 GLN A CA 1
ATOM 746 C C . GLN A 1 99 ? -2.459 7.956 -6.582 1.00 71.38 99 GLN A C 1
ATOM 748 O O . GLN A 1 99 ? -1.497 8.286 -5.894 1.00 71.38 99 GLN A O 1
ATOM 753 N N . GLY A 1 100 ? -2.358 7.820 -7.910 1.00 59.12 100 GLY A N 1
ATOM 754 C CA . GLY A 1 100 ? -1.106 8.185 -8.591 1.00 59.12 100 GLY A CA 1
ATOM 755 C C . GLY A 1 100 ? -0.783 7.555 -9.941 1.00 59.12 100 GLY A C 1
ATOM 756 O O . GLY A 1 100 ? 0.282 7.837 -10.470 1.00 59.12 100 GLY A O 1
ATOM 757 N N . LYS A 1 101 ? -1.650 6.732 -10.539 1.00 53.22 101 LYS A N 1
ATOM 758 C CA . LYS A 1 101 ? -1.396 6.044 -11.827 1.00 53.22 101 LYS A CA 1
ATOM 759 C C . LYS A 1 101 ? -0.184 5.102 -11.894 1.00 53.22 101 LYS A C 1
ATOM 761 O O . LYS A 1 101 ? 0.001 4.480 -12.936 1.00 53.22 101 LYS A O 1
ATOM 766 N N . ASN A 1 102 ? 0.596 4.969 -10.824 1.00 54.34 102 ASN A N 1
ATOM 767 C CA . ASN A 1 102 ? 1.912 4.337 -10.886 1.00 54.34 102 ASN A CA 1
ATOM 768 C C . ASN A 1 102 ? 1.935 2.873 -10.437 1.00 54.34 102 ASN A C 1
ATOM 770 O O . ASN A 1 102 ? 2.852 2.158 -10.821 1.00 54.34 102 ASN A O 1
ATOM 774 N N . GLU A 1 103 ? 0.943 2.402 -9.680 1.00 56.59 103 GLU A N 1
ATOM 775 C CA . GLU A 1 103 ? 1.028 1.052 -9.104 1.00 56.59 103 GLU A CA 1
ATOM 776 C C . GLU A 1 103 ? 0.399 -0.050 -9.934 1.00 56.59 103 GLU A C 1
ATOM 778 O O . GLU A 1 103 ? 0.890 -1.173 -9.928 1.00 56.59 103 GLU A O 1
ATOM 783 N N . CYS A 1 104 ? -0.659 0.242 -10.686 1.00 55.66 104 CYS A N 1
ATOM 784 C CA . CYS A 1 104 ? -1.295 -0.765 -11.528 1.00 55.66 104 CYS A CA 1
ATOM 785 C C . CYS A 1 104 ? -1.008 -0.479 -13.002 1.00 55.66 104 CYS A C 1
ATOM 787 O O . CYS A 1 104 ? -1.657 0.359 -13.629 1.00 55.66 104 CYS A O 1
ATOM 789 N N . CYS A 1 105 ? -0.043 -1.211 -13.562 1.00 53.00 105 CYS A N 1
ATOM 790 C CA . CYS A 1 105 ? 0.211 -1.262 -14.999 1.00 53.00 105 CYS A CA 1
ATOM 791 C C . CYS A 1 105 ? -0.733 -2.294 -15.640 1.00 53.00 105 CYS A C 1
ATOM 793 O O . CYS A 1 105 ? -0.379 -3.461 -15.787 1.00 53.00 105 CYS A O 1
ATOM 795 N N . GLY A 1 106 ? -1.961 -1.893 -15.976 1.00 48.38 106 GLY A N 1
ATOM 796 C CA . GLY A 1 106 ? -2.921 -2.773 -16.650 1.00 48.38 106 GLY A CA 1
ATOM 797 C C . GLY A 1 106 ? -4.280 -2.114 -16.896 1.00 48.38 106 GLY A C 1
ATOM 798 O O . GLY A 1 106 ? -4.873 -1.533 -15.990 1.00 48.38 106 GLY A O 1
ATOM 799 N N . ASP A 1 107 ? -4.778 -2.225 -18.127 1.00 50.59 107 ASP A N 1
ATOM 800 C CA . ASP A 1 107 ? -5.844 -1.399 -18.721 1.00 50.59 107 ASP A CA 1
ATOM 801 C C . ASP A 1 107 ? -7.279 -1.571 -18.165 1.00 50.59 107 ASP A C 1
ATOM 803 O O . ASP A 1 107 ? -8.214 -0.976 -18.699 1.00 50.59 107 ASP A O 1
ATOM 807 N N . SER A 1 108 ? -7.516 -2.333 -17.091 1.00 52.03 108 SER A N 1
ATOM 808 C CA . SER A 1 108 ? -8.894 -2.664 -16.664 1.00 52.03 108 SER A CA 1
ATOM 809 C C . SER A 1 108 ? -9.247 -2.412 -15.196 1.00 52.03 108 SER A C 1
ATOM 811 O O . SER A 1 108 ? -10.412 -2.135 -14.910 1.00 52.03 108 SER A O 1
ATOM 813 N N . CYS A 1 109 ? -8.286 -2.401 -14.268 1.00 57.22 109 CYS A N 1
ATOM 814 C CA . CYS A 1 109 ? -8.538 -2.027 -12.870 1.00 57.22 109 CYS A CA 1
ATOM 815 C C . CYS A 1 109 ? -7.736 -0.786 -12.521 1.00 57.22 109 CYS A C 1
ATOM 817 O O . CYS A 1 109 ? -6.609 -0.864 -12.038 1.00 57.22 109 CYS A O 1
ATOM 819 N N . LYS A 1 110 ? -8.334 0.371 -12.808 1.00 62.50 110 LYS A N 1
ATOM 820 C CA . LYS A 1 110 ? -7.788 1.697 -12.513 1.00 62.50 110 LYS A CA 1
ATOM 821 C C . LYS A 1 110 ? -7.384 1.792 -11.036 1.00 62.50 110 LYS A C 1
ATOM 823 O O . LYS A 1 110 ? -8.232 2.049 -10.193 1.00 62.50 110 LYS A O 1
ATOM 828 N N . TYR A 1 111 ? -6.098 1.577 -10.764 1.00 75.19 111 TYR A N 1
ATOM 829 C CA . TYR A 1 111 ? -5.406 1.882 -9.506 1.00 75.19 111 TYR A CA 1
ATOM 830 C C . TYR A 1 111 ? -5.934 1.161 -8.260 1.00 75.19 111 TYR A C 1
ATOM 832 O O . TYR A 1 111 ? -5.804 1.668 -7.150 1.00 75.19 111 TYR A O 1
ATOM 840 N N . LYS A 1 112 ? -6.541 -0.016 -8.441 1.00 82.00 112 LYS A N 1
ATOM 841 C CA . LYS A 1 112 ? -7.083 -0.810 -7.336 1.00 82.00 112 LYS A CA 1
ATOM 842 C C . LYS A 1 112 ? -6.193 -2.000 -7.017 1.00 82.00 112 LYS A C 1
ATOM 844 O O . LYS A 1 112 ? -5.879 -2.804 -7.896 1.00 82.00 112 LYS A O 1
ATOM 849 N N . LEU A 1 113 ? -5.864 -2.121 -5.739 1.00 82.94 113 LEU A N 1
ATOM 850 C CA . LEU A 1 113 ? -5.205 -3.265 -5.138 1.00 82.94 113 LEU A CA 1
ATOM 851 C C . LEU A 1 113 ? -6.240 -4.121 -4.417 1.00 82.94 113 LEU A C 1
ATOM 853 O O . LEU A 1 113 ? -7.079 -3.611 -3.675 1.00 82.94 113 LEU A O 1
ATOM 857 N N . HIS A 1 114 ? -6.145 -5.432 -4.595 1.00 84.81 114 HIS A N 1
ATOM 858 C CA . HIS A 1 114 ? -7.039 -6.406 -3.979 1.00 84.81 114 HIS A CA 1
ATOM 859 C C . HIS A 1 114 ? -6.264 -7.349 -3.064 1.00 84.81 114 HIS A C 1
ATOM 861 O O . HIS A 1 114 ? -5.150 -7.747 -3.395 1.00 84.81 114 HIS A O 1
ATOM 867 N N . ARG A 1 115 ? -6.841 -7.762 -1.931 1.00 86.44 115 ARG A N 1
ATOM 868 C CA . ARG A 1 115 ? -6.202 -8.769 -1.062 1.00 86.44 115 ARG A CA 1
ATOM 869 C C . ARG A 1 115 ? -6.011 -10.097 -1.799 1.00 86.44 115 ARG A C 1
ATOM 871 O O . ARG A 1 115 ? -6.981 -10.671 -2.293 1.00 86.44 115 ARG A O 1
ATOM 878 N N . CYS A 1 116 ? -4.802 -10.666 -1.761 1.00 78.19 116 CYS A N 1
ATOM 879 C CA . CYS A 1 116 ? -4.517 -11.980 -2.358 1.00 78.19 116 CYS A CA 1
ATOM 880 C C . CYS A 1 116 ? -5.385 -13.097 -1.755 1.00 78.19 116 CYS A C 1
ATOM 882 O O . CYS A 1 116 ? -5.919 -13.929 -2.483 1.00 78.19 116 CYS A O 1
ATOM 884 N N . CYS A 1 117 ? -5.572 -13.086 -0.431 1.00 65.38 117 CYS A N 1
ATOM 885 C CA . CYS A 1 117 ? -6.372 -14.081 0.296 1.00 65.38 117 CYS A CA 1
ATOM 886 C C . CYS A 1 117 ? -7.836 -13.647 0.525 1.00 65.38 117 CYS A C 1
ATOM 88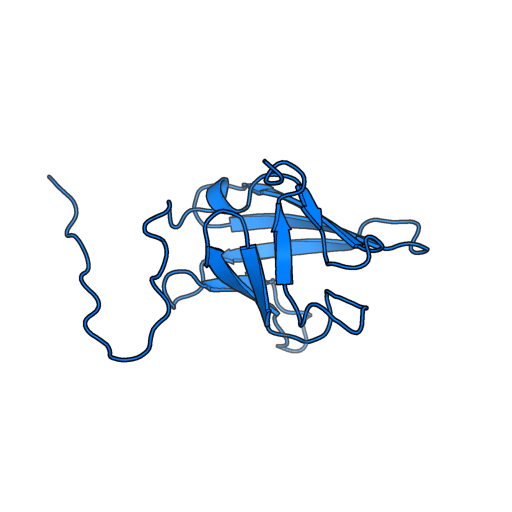8 O O . CYS A 1 117 ? -8.535 -14.260 1.327 1.00 65.38 117 CYS A O 1
ATOM 890 N N . GLY A 1 118 ? -8.294 -12.584 -0.149 1.00 51.34 118 GLY A N 1
ATOM 891 C CA . GLY A 1 118 ? -9.671 -12.079 -0.069 1.00 51.34 118 GLY A CA 1
ATOM 892 C C . GLY A 1 118 ? -10.634 -12.710 -1.080 1.00 51.34 118 GLY A C 1
ATOM 893 O O . GLY A 1 118 ? -11.831 -12.451 -1.009 1.00 51.34 118 GLY A O 1
ATOM 894 N N . LYS A 1 119 ? -10.141 -13.544 -2.008 1.00 41.16 119 LYS A N 1
ATOM 895 C CA . LYS A 1 119 ? -10.994 -14.331 -2.909 1.00 41.16 119 LYS A CA 1
ATOM 896 C C . LYS A 1 119 ? -11.660 -15.465 -2.122 1.00 41.16 119 LYS A C 1
ATOM 898 O O . LYS A 1 119 ? -11.075 -16.536 -1.974 1.00 41.16 119 LYS A O 1
ATOM 903 N N . LYS A 1 120 ? -12.859 -15.212 -1.606 1.00 32.56 120 LYS A N 1
ATOM 904 C CA . LYS A 1 120 ? -13.847 -16.258 -1.330 1.00 32.56 120 LYS A CA 1
ATOM 905 C C . LYS A 1 120 ? -14.947 -16.171 -2.371 1.00 32.56 120 LYS A C 1
ATOM 907 O O . LYS A 1 120 ? -15.347 -15.028 -2.676 1.00 32.56 120 LYS A O 1
#

pLDDT: mean 70.0, std 18.59, range [31.45, 91.0]

Foldseek 3Di:
DDDDDDDDDDDDDQPQEPDQLFQVLVAAKKAAPVGQKIWHWAGDGGFKIWIWIDGPPPPGTDIWIWGHDPDGQKIWTDDPVVRDIKIWGDSYSFKIAIPDQPRHPDDPGHRIIGHPPPPD

Radius of gyration: 14.85 Å; chains: 1; bounding box: 38×33×48 Å